Protein AF-A0A1G8W9F6-F1 (afdb_monomer)

Organism: NCBI:txid407036

Secondary structure (DSSP, 8-state):
-HHHHHHHHHHHHHHHHHHHHHHHHHHHHHHHHHHHHHHHHHTT--HHHHHHHHHHHHHHHHHHHHHHHTTTTSS--HHHHHHHHHHHHHHHHHHHHHHHHHH-

Sequence (104 aa):
MAENTNLQEQYRKKKNKEEMKQQVITFVLMILFTVIAFGMVIYELDKLFVIPTLLILAVVQVGFQLYYFMHMSHKGHEMPALMLYAGAFVAFLTVLTLSVLIWW

Mean predicted aligned error: 11.65 Å

InterPro domains:
  IPR005171 Cytochrome C oxidase subunit IV, prokaryotes [PF03626] (24-95)
  IPR014257 Cytochrome c oxidase, subunit IV bacillaceae [TIGR02908] (4-104)

Foldseek 3Di:
DVVVVVVVVVVVVVVVVVLVVLLVVLVVVLVVLVVVLVVLVVVVPPPVVSVVVVVVSVVVSVVSCVVSVPPPVDPDDPPVVVVVVVVVVVVVVVVVVVVVVVVD

Structure (mmCIF, N/CA/C/O backbone):
data_AF-A0A1G8W9F6-F1
#
_entry.id   AF-A0A1G8W9F6-F1
#
loop_
_atom_site.group_PDB
_atom_site.id
_atom_site.type_symbol
_atom_site.label_atom_id
_atom_site.label_alt_id
_atom_site.label_comp_id
_atom_site.label_asym_id
_atom_site.label_entity_id
_atom_site.label_seq_id
_atom_site.pdbx_PDB_ins_code
_atom_site.Cartn_x
_atom_site.Cartn_y
_atom_site.Cartn_z
_atom_site.occupancy
_atom_site.B_iso_or_equiv
_atom_site.auth_seq_id
_atom_site.auth_comp_id
_atom_site.auth_asym_id
_atom_site.auth_atom_id
_atom_site.pdbx_PDB_model_num
ATOM 1 N N . MET A 1 1 ? -29.882 -0.418 36.591 1.00 54.09 1 MET A N 1
ATOM 2 C CA . MET A 1 1 ? -29.433 0.178 35.307 1.00 54.09 1 MET A CA 1
ATOM 3 C C . MET A 1 1 ? -27.907 0.318 35.178 1.00 54.09 1 MET A C 1
ATOM 5 O O . MET A 1 1 ? -27.449 0.350 34.049 1.00 54.09 1 MET A O 1
ATOM 9 N N . ALA A 1 2 ? -27.111 0.334 36.262 1.00 57.44 2 ALA A N 1
ATOM 10 C CA . ALA A 1 2 ? -25.642 0.491 36.200 1.00 57.44 2 ALA A CA 1
ATOM 11 C C . ALA A 1 2 ? -24.826 -0.792 35.883 1.00 57.44 2 ALA A C 1
ATOM 13 O O . ALA A 1 2 ? -23.675 -0.710 35.455 1.00 57.44 2 ALA A O 1
ATOM 14 N N . GLU A 1 3 ? -25.404 -1.981 36.079 1.00 57.47 3 GLU A N 1
ATOM 15 C CA . GLU A 1 3 ? -24.709 -3.264 35.860 1.00 57.47 3 GLU A CA 1
ATOM 16 C C . GLU A 1 3 ? -24.536 -3.599 34.366 1.00 57.47 3 GLU A C 1
ATOM 18 O O . GLU A 1 3 ? -23.487 -4.077 33.939 1.00 57.47 3 GLU A O 1
ATOM 23 N N . ASN A 1 4 ? -25.531 -3.250 33.540 1.00 60.31 4 ASN A N 1
ATOM 24 C CA . ASN A 1 4 ? -25.512 -3.508 32.096 1.00 60.31 4 ASN A CA 1
ATOM 25 C C . ASN A 1 4 ? -24.451 -2.645 31.377 1.00 60.31 4 ASN A C 1
ATOM 27 O O . ASN A 1 4 ? -23.757 -3.123 30.483 1.00 60.31 4 ASN A O 1
ATOM 31 N N . THR A 1 5 ? -24.236 -1.404 31.829 1.00 62.62 5 THR A N 1
ATOM 32 C CA . THR A 1 5 ? -23.222 -0.484 31.284 1.00 62.62 5 THR A CA 1
ATOM 33 C C . THR A 1 5 ? -21.791 -0.978 31.507 1.00 62.62 5 THR A C 1
ATOM 35 O O . THR A 1 5 ? -20.967 -0.894 30.598 1.00 62.62 5 THR A O 1
ATOM 38 N N . ASN A 1 6 ? -21.496 -1.561 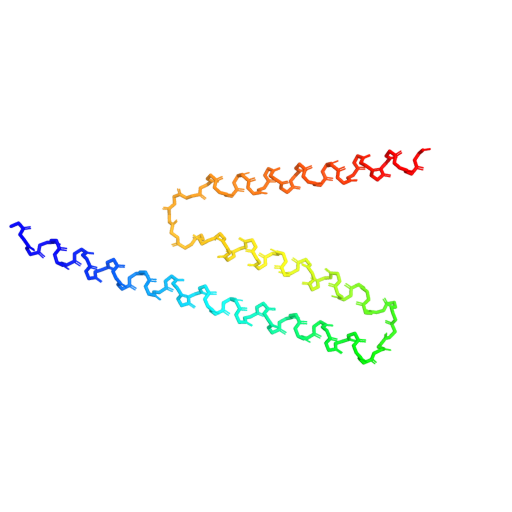32.676 1.00 63.50 6 ASN A N 1
ATOM 39 C CA . ASN A 1 6 ? -20.169 -2.114 32.979 1.00 63.50 6 ASN A CA 1
ATOM 40 C C . ASN A 1 6 ? -19.837 -3.337 32.114 1.00 63.50 6 ASN A C 1
ATOM 42 O O . ASN A 1 6 ? -18.714 -3.467 31.623 1.00 63.50 6 ASN A O 1
ATOM 46 N N . LEU A 1 7 ? -20.818 -4.212 31.885 1.00 67.06 7 LEU A N 1
ATOM 47 C CA . LEU A 1 7 ? -20.661 -5.355 30.987 1.00 67.06 7 LEU A CA 1
ATOM 48 C C . LEU A 1 7 ? -20.394 -4.879 29.553 1.00 67.06 7 LEU A C 1
ATOM 50 O O . LEU A 1 7 ? -19.403 -5.295 28.955 1.00 67.06 7 LEU A O 1
ATOM 54 N N . GLN A 1 8 ? -21.201 -3.950 29.028 1.00 64.62 8 GLN A N 1
ATOM 55 C CA . GLN A 1 8 ? -21.030 -3.388 27.679 1.00 64.62 8 GLN A CA 1
ATOM 56 C C . GLN A 1 8 ? -19.638 -2.768 27.473 1.00 64.62 8 GLN A C 1
ATOM 58 O O . GLN A 1 8 ? -18.997 -3.004 26.446 1.00 64.62 8 GLN A O 1
ATOM 63 N N . GLU A 1 9 ? -19.122 -2.026 28.458 1.00 64.50 9 GLU A N 1
ATOM 64 C CA . GLU A 1 9 ? -17.773 -1.460 28.390 1.00 64.50 9 GLU A CA 1
ATOM 65 C C . GLU A 1 9 ? -16.674 -2.525 28.394 1.00 64.50 9 GLU A C 1
ATOM 67 O O . GLU A 1 9 ? -15.704 -2.409 27.638 1.00 64.50 9 GLU A O 1
ATOM 72 N N . GLN A 1 10 ? -16.809 -3.572 29.212 1.00 65.75 10 GLN A N 1
ATOM 73 C CA . GLN A 1 10 ? -15.841 -4.667 29.236 1.00 65.75 10 GLN A CA 1
ATOM 74 C C . GLN A 1 10 ? -15.856 -5.485 27.938 1.00 65.75 10 GLN A C 1
ATOM 76 O O . GLN A 1 10 ? -14.785 -5.825 27.427 1.00 65.75 10 GLN A O 1
ATOM 81 N N . TYR A 1 11 ? -17.031 -5.734 27.352 1.00 63.06 11 TYR A N 1
ATOM 82 C CA . TYR A 1 11 ? -17.151 -6.364 26.033 1.00 63.06 11 TYR A CA 1
ATOM 83 C C . TYR A 1 11 ? -16.526 -5.500 24.932 1.00 63.06 11 TYR A C 1
ATOM 85 O O . TYR A 1 11 ? -15.760 -6.011 24.113 1.00 63.06 11 TYR A O 1
ATOM 93 N N . ARG A 1 12 ? -16.757 -4.181 24.951 1.00 61.94 12 ARG A N 1
ATOM 94 C CA . ARG A 1 12 ? -16.174 -3.247 23.975 1.00 61.94 12 ARG A CA 1
ATOM 95 C C . ARG A 1 12 ? -14.648 -3.167 24.096 1.00 61.94 12 ARG A C 1
ATOM 97 O O . ARG A 1 12 ? -13.952 -3.187 23.088 1.00 61.94 12 ARG A O 1
ATOM 104 N N . LYS A 1 13 ? -14.104 -3.167 25.320 1.00 63.22 13 LYS A N 1
ATOM 105 C CA . LYS A 1 13 ? -12.648 -3.187 25.561 1.00 63.22 13 LYS A CA 1
ATOM 106 C C . LYS A 1 13 ? -11.988 -4.488 25.094 1.00 63.22 13 LYS A C 1
ATOM 108 O O . LYS A 1 13 ? -10.869 -4.435 24.590 1.00 63.22 13 LYS A O 1
ATOM 113 N N . LYS A 1 14 ? -12.648 -5.642 25.254 1.00 62.97 14 LYS A N 1
ATOM 114 C CA . LYS A 1 14 ? -12.131 -6.931 24.757 1.00 62.97 14 LYS A CA 1
ATOM 115 C C . LYS A 1 14 ? -12.139 -6.987 23.232 1.00 62.97 14 LYS A C 1
ATOM 117 O O . LYS A 1 14 ? -11.104 -7.293 22.649 1.00 62.97 14 LYS A O 1
ATOM 122 N N . LYS A 1 15 ? -13.246 -6.583 22.608 1.00 63.00 15 LYS A N 1
ATOM 123 C CA . LYS A 1 15 ? -13.379 -6.521 21.151 1.00 63.00 15 LYS A CA 1
ATOM 124 C C . LYS A 1 15 ? -12.318 -5.616 20.513 1.00 63.00 15 LYS A C 1
ATOM 126 O O . LYS A 1 15 ? -11.576 -6.069 19.654 1.00 63.00 15 LYS A O 1
ATOM 131 N N . ASN A 1 16 ? -12.127 -4.398 21.024 1.00 62.59 16 ASN A N 1
ATOM 132 C CA . ASN A 1 16 ? -11.123 -3.466 20.488 1.00 62.59 16 ASN A CA 1
ATOM 133 C C . ASN A 1 16 ? -9.682 -4.014 20.561 1.00 62.59 16 ASN A C 1
ATOM 135 O O . ASN A 1 16 ? -8.843 -3.689 19.722 1.00 62.59 16 ASN A O 1
ATOM 139 N N . LYS A 1 17 ? -9.371 -4.850 21.564 1.00 62.78 17 LYS A N 1
ATOM 140 C CA . LYS A 1 17 ? -8.049 -5.484 21.677 1.00 62.78 17 LYS A CA 1
ATOM 141 C C . LYS A 1 17 ? -7.825 -6.561 20.618 1.00 62.78 17 LYS A C 1
ATOM 143 O O . LYS A 1 17 ? -6.686 -6.752 20.203 1.00 62.78 17 LYS A O 1
ATOM 148 N N . GLU A 1 18 ? -8.867 -7.270 20.202 1.00 63.53 18 GLU A N 1
ATOM 149 C CA . GLU A 1 18 ? -8.777 -8.274 19.137 1.00 63.53 18 GLU A CA 1
ATOM 150 C C . GLU A 1 18 ? -8.608 -7.609 17.767 1.00 63.53 18 GLU A C 1
ATOM 152 O O . GLU A 1 18 ? -7.754 -8.034 16.988 1.00 63.53 18 GLU A O 1
ATOM 157 N N . GLU A 1 19 ? -9.312 -6.499 17.532 1.00 62.06 19 GLU A N 1
ATOM 158 C CA . GLU A 1 19 ? -9.193 -5.696 16.307 1.00 62.06 19 GLU A CA 1
ATOM 159 C C . GLU A 1 19 ? -7.782 -5.087 16.162 1.00 62.06 19 GLU A C 1
ATOM 161 O O . GLU A 1 19 ? -7.155 -5.200 15.107 1.00 62.06 19 GLU A O 1
ATOM 166 N N . MET A 1 20 ? -7.204 -4.558 17.251 1.00 63.50 20 MET A N 1
ATOM 167 C CA . MET A 1 20 ? -5.811 -4.080 17.249 1.00 63.50 20 MET A CA 1
ATOM 168 C C . MET A 1 20 ? -4.791 -5.200 17.009 1.00 63.50 20 MET A C 1
ATOM 170 O O . MET A 1 20 ? -3.798 -4.987 16.317 1.00 63.50 20 MET A O 1
ATOM 174 N N . LYS A 1 21 ? -4.997 -6.397 17.578 1.00 66.56 21 LYS A N 1
ATOM 175 C CA . LYS A 1 21 ? -4.065 -7.523 17.390 1.00 66.56 21 LYS A CA 1
ATOM 176 C C . LYS A 1 21 ? -3.999 -7.961 15.935 1.00 66.56 21 LYS A C 1
ATOM 178 O O . LYS A 1 21 ? -2.906 -8.186 15.424 1.00 66.56 21 LYS A O 1
ATOM 183 N N . GLN A 1 22 ? -5.152 -8.058 15.283 1.00 68.88 22 GLN A N 1
ATOM 184 C CA . GLN A 1 22 ? -5.227 -8.374 13.863 1.00 68.88 22 GLN A CA 1
ATOM 185 C C . GLN A 1 22 ? -4.461 -7.332 13.038 1.00 68.88 22 GLN A C 1
ATOM 187 O O . GLN A 1 22 ? -3.600 -7.694 12.237 1.00 68.88 22 GLN A O 1
ATOM 192 N N . GLN A 1 23 ? -4.689 -6.040 13.290 1.00 70.81 23 GLN A N 1
ATOM 193 C CA . GLN A 1 23 ? -3.995 -4.964 12.579 1.00 70.81 23 GLN A CA 1
ATOM 194 C C . GLN A 1 23 ? -2.465 -5.049 12.725 1.00 70.81 23 GLN A C 1
ATOM 196 O O . GLN A 1 23 ? -1.737 -4.892 11.744 1.00 70.81 23 GLN A O 1
ATOM 201 N N . VAL A 1 24 ? -1.973 -5.346 13.931 1.00 78.94 24 VAL A N 1
ATOM 202 C CA . VAL A 1 24 ? -0.534 -5.494 14.201 1.00 78.94 24 VAL A CA 1
ATOM 203 C C . VAL A 1 24 ? 0.054 -6.718 13.492 1.00 78.94 24 VAL A C 1
ATOM 205 O O . VAL A 1 24 ? 1.142 -6.616 12.930 1.00 78.94 24 VAL A O 1
ATOM 208 N N . ILE A 1 25 ? -0.653 -7.854 13.461 1.00 78.81 25 ILE A N 1
ATOM 209 C CA . ILE A 1 25 ? -0.192 -9.064 12.758 1.00 78.81 25 ILE A CA 1
ATOM 210 C C . ILE A 1 25 ? 0.025 -8.773 11.271 1.00 78.81 25 ILE A C 1
ATOM 212 O O . ILE A 1 25 ? 1.066 -9.124 10.719 1.00 78.81 25 ILE A O 1
ATOM 216 N N . THR A 1 26 ? -0.916 -8.084 10.631 1.00 73.69 26 THR A N 1
ATOM 217 C CA . THR A 1 26 ? -0.801 -7.761 9.201 1.00 73.69 26 THR A CA 1
ATOM 218 C C . THR A 1 26 ? 0.254 -6.716 8.934 1.00 73.69 26 THR A C 1
ATOM 220 O O . THR A 1 26 ? 0.992 -6.841 7.964 1.00 73.69 26 THR A O 1
ATOM 223 N N . PHE A 1 27 ? 0.382 -5.720 9.808 1.00 81.12 27 PHE A N 1
ATOM 224 C CA . PHE A 1 27 ? 1.459 -4.744 9.704 1.00 81.12 27 PHE A CA 1
ATOM 225 C C . PHE A 1 27 ? 2.837 -5.425 9.711 1.00 81.12 27 PHE A C 1
ATOM 227 O O . PHE A 1 27 ? 3.678 -5.141 8.860 1.00 81.12 27 PHE A O 1
ATOM 234 N N . VAL A 1 28 ? 3.039 -6.397 10.605 1.00 85.69 28 VAL A N 1
ATOM 235 C CA . VAL A 1 28 ? 4.272 -7.197 10.654 1.00 85.69 28 VAL A CA 1
ATOM 236 C C . VAL A 1 28 ? 4.434 -8.067 9.398 1.00 85.69 28 VAL A C 1
ATOM 238 O O . VAL A 1 28 ? 5.531 -8.141 8.847 1.00 85.69 28 VAL A O 1
ATOM 241 N N . LEU A 1 29 ? 3.356 -8.679 8.901 1.00 83.38 29 LEU A N 1
ATOM 242 C CA . LEU A 1 29 ? 3.353 -9.462 7.657 1.00 83.38 29 LEU A CA 1
ATOM 243 C C . LEU A 1 29 ? 3.746 -8.624 6.427 1.00 83.38 29 LEU A C 1
ATOM 245 O O . LEU A 1 29 ? 4.532 -9.086 5.601 1.00 83.38 29 LEU A O 1
ATOM 249 N N . MET A 1 30 ? 3.260 -7.382 6.322 1.00 84.00 30 MET A N 1
ATOM 250 C CA . MET A 1 30 ? 3.634 -6.460 5.241 1.00 84.00 30 MET A CA 1
ATOM 251 C C . MET A 1 30 ? 5.128 -6.149 5.268 1.00 84.00 30 MET A C 1
ATOM 253 O O . MET A 1 30 ? 5.780 -6.225 4.227 1.00 84.00 30 MET A O 1
ATOM 257 N N . IL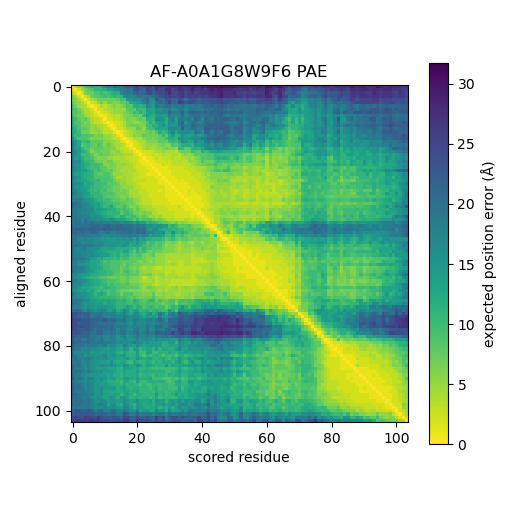E A 1 31 ? 5.666 -5.844 6.454 1.00 87.75 31 ILE A N 1
ATOM 258 C CA . ILE A 1 31 ? 7.096 -5.574 6.648 1.00 87.75 31 ILE A CA 1
ATOM 259 C C . ILE A 1 31 ? 7.933 -6.798 6.264 1.00 87.75 31 ILE A C 1
ATOM 261 O O . ILE A 1 31 ? 8.956 -6.660 5.602 1.00 87.75 31 ILE A O 1
ATOM 265 N N . LEU A 1 32 ? 7.494 -8.007 6.618 1.00 89.75 32 LEU A N 1
ATOM 266 C CA . LEU A 1 32 ? 8.176 -9.234 6.204 1.00 89.75 32 LEU A CA 1
ATOM 267 C C . LEU A 1 32 ? 8.256 -9.354 4.679 1.00 89.75 32 LEU A C 1
ATOM 269 O O . LEU A 1 32 ? 9.336 -9.562 4.128 1.00 89.75 32 LEU A O 1
ATOM 273 N N . PHE A 1 33 ? 7.130 -9.177 3.988 1.00 86.12 33 PHE A N 1
ATOM 274 C CA . PHE A 1 33 ? 7.095 -9.253 2.530 1.00 86.12 33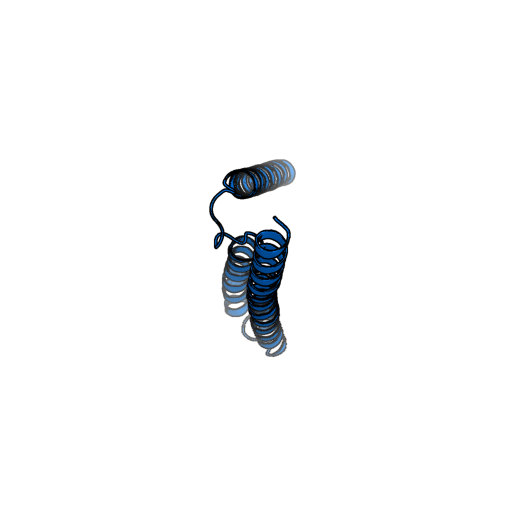 PHE A CA 1
ATOM 275 C C . PHE A 1 33 ? 7.918 -8.147 1.852 1.00 86.12 33 PHE A C 1
ATOM 277 O O . PHE A 1 33 ? 8.544 -8.412 0.826 1.00 86.12 33 PHE A O 1
ATOM 284 N N . THR A 1 34 ? 7.965 -6.925 2.399 1.00 88.19 34 THR A N 1
ATOM 285 C CA . THR A 1 34 ? 8.812 -5.861 1.832 1.00 88.19 34 THR A CA 1
ATOM 286 C C . THR A 1 34 ? 10.291 -6.150 2.044 1.00 88.19 34 THR A C 1
ATOM 288 O O . THR A 1 34 ? 11.067 -6.000 1.106 1.00 88.19 34 THR A O 1
ATOM 291 N N . VAL A 1 35 ? 10.693 -6.634 3.221 1.00 89.31 35 VAL A N 1
ATOM 292 C CA . VAL A 1 35 ? 12.086 -7.026 3.487 1.00 89.31 35 VAL A CA 1
ATOM 293 C C . VAL A 1 35 ? 12.533 -8.149 2.547 1.00 89.31 35 VAL A C 1
ATOM 295 O O . VAL A 1 35 ? 13.642 -8.088 2.022 1.00 89.31 35 VAL A O 1
ATOM 298 N N . ILE A 1 36 ? 11.666 -9.127 2.258 1.00 86.31 36 ILE A N 1
ATOM 299 C CA . ILE A 1 36 ? 11.946 -10.183 1.269 1.00 86.31 36 ILE A CA 1
ATOM 300 C C . ILE A 1 36 ? 12.130 -9.588 -0.135 1.00 86.31 36 ILE A C 1
ATOM 302 O O . ILE A 1 36 ? 13.081 -9.945 -0.832 1.00 86.31 36 ILE A O 1
ATOM 306 N N . ALA A 1 37 ? 11.260 -8.658 -0.541 1.00 85.88 37 ALA A N 1
ATOM 307 C CA . ALA A 1 37 ? 11.362 -7.979 -1.831 1.00 85.88 37 ALA A CA 1
ATOM 308 C C . ALA A 1 37 ? 12.673 -7.177 -1.960 1.00 85.88 37 ALA A C 1
ATOM 310 O O . ALA A 1 37 ? 13.373 -7.303 -2.962 1.00 85.88 37 ALA A O 1
ATOM 311 N N . PHE A 1 38 ? 13.054 -6.414 -0.930 1.00 85.50 38 PHE A N 1
ATOM 312 C CA . PHE A 1 38 ? 14.331 -5.692 -0.897 1.00 85.50 38 PHE A CA 1
ATOM 313 C C . PHE A 1 38 ? 15.534 -6.638 -0.894 1.00 85.50 38 PHE A C 1
ATOM 315 O O . PHE A 1 38 ? 16.501 -6.393 -1.613 1.00 85.50 38 PHE A O 1
ATOM 322 N N . GLY A 1 39 ? 15.464 -7.738 -0.140 1.00 85.88 39 GLY A N 1
ATOM 323 C CA . GLY A 1 39 ? 16.497 -8.770 -0.141 1.00 85.88 39 GLY A CA 1
ATOM 324 C C . GLY A 1 39 ? 16.735 -9.323 -1.545 1.00 85.88 39 GLY A C 1
ATOM 325 O O . GLY A 1 39 ? 17.874 -9.376 -1.996 1.00 85.88 39 GLY A O 1
ATOM 326 N N . MET A 1 40 ? 15.664 -9.638 -2.277 1.00 80.50 40 MET A N 1
ATOM 327 C CA . MET A 1 40 ? 15.746 -10.140 -3.653 1.00 80.50 40 MET A CA 1
ATOM 328 C C . MET A 1 40 ? 16.431 -9.158 -4.618 1.00 80.50 40 MET A C 1
ATOM 330 O O . MET A 1 40 ? 17.135 -9.595 -5.525 1.00 80.50 40 MET A O 1
ATOM 334 N N . VAL A 1 41 ? 16.265 -7.848 -4.410 1.00 80.06 41 VAL A N 1
ATOM 335 C CA . VAL A 1 41 ? 16.931 -6.804 -5.212 1.00 80.06 41 VAL A CA 1
ATOM 336 C C . VAL A 1 41 ? 18.422 -6.701 -4.889 1.00 80.06 41 VAL A C 1
ATOM 338 O O . VAL A 1 41 ? 19.226 -6.541 -5.803 1.00 80.06 41 VAL A O 1
ATOM 341 N N . ILE A 1 42 ? 18.803 -6.813 -3.612 1.00 81.19 42 ILE A N 1
ATOM 342 C CA . ILE A 1 42 ? 20.205 -6.697 -3.169 1.00 81.19 42 ILE A CA 1
ATOM 343 C C . ILE A 1 42 ? 21.073 -7.834 -3.719 1.00 81.19 42 ILE A C 1
ATOM 345 O O . ILE A 1 42 ? 22.243 -7.616 -4.013 1.00 81.19 42 ILE A O 1
ATOM 349 N N . TYR A 1 43 ? 20.512 -9.033 -3.897 1.00 79.50 43 TYR A N 1
ATOM 350 C CA . TYR A 1 43 ? 21.236 -10.167 -4.482 1.00 79.50 43 TYR A CA 1
ATOM 351 C C . TYR A 1 43 ? 21.494 -10.039 -5.996 1.00 79.50 43 TYR A C 1
ATOM 353 O O . TYR A 1 43 ? 22.033 -10.978 -6.576 1.00 79.50 43 TYR A O 1
ATOM 361 N N . GLU A 1 44 ? 21.115 -8.917 -6.629 1.00 67.44 44 GLU A N 1
ATOM 362 C CA . GLU A 1 44 ? 21.331 -8.617 -8.056 1.00 67.44 44 GLU A CA 1
ATOM 363 C C . GLU A 1 44 ? 21.005 -9.797 -8.986 1.00 67.44 44 GLU A C 1
ATOM 365 O O . GLU A 1 44 ? 21.699 -10.067 -9.968 1.00 67.44 44 GLU A O 1
ATOM 370 N N . LEU A 1 45 ? 19.917 -10.513 -8.684 1.00 68.56 45 LEU A N 1
ATOM 371 C CA . LEU A 1 45 ? 19.383 -11.513 -9.599 1.00 68.56 45 LEU A CA 1
ATOM 372 C C . LEU A 1 45 ? 19.018 -10.848 -10.931 1.00 68.56 45 LEU A C 1
ATOM 374 O O . LEU A 1 45 ? 18.778 -9.639 -11.004 1.00 68.56 45 LEU A O 1
ATOM 378 N N . ASP A 1 46 ? 18.965 -11.654 -11.988 1.00 78.62 46 ASP A N 1
ATOM 379 C CA . ASP A 1 46 ? 18.708 -11.159 -13.335 1.00 78.62 46 ASP A CA 1
ATOM 380 C C . ASP A 1 46 ? 17.465 -10.250 -13.360 1.00 78.62 46 ASP A C 1
ATOM 382 O O . ASP A 1 46 ? 16.383 -10.618 -12.886 1.00 78.62 46 ASP A O 1
ATOM 386 N N . LYS A 1 47 ? 17.623 -9.032 -13.891 1.00 75.38 47 LYS A N 1
ATOM 387 C CA . LYS A 1 47 ? 16.598 -7.976 -13.851 1.00 75.38 47 LYS A CA 1
ATOM 388 C C . LYS A 1 47 ? 15.302 -8.430 -14.516 1.00 75.38 47 LYS A C 1
ATOM 390 O O . LYS A 1 47 ? 14.220 -8.034 -14.087 1.00 75.38 47 LYS A O 1
ATOM 395 N N . LEU A 1 48 ? 15.410 -9.306 -15.515 1.00 81.00 48 LEU A N 1
ATOM 396 C CA . LEU A 1 48 ? 14.271 -9.916 -16.199 1.00 81.00 48 LEU A CA 1
ATOM 397 C C . LEU A 1 48 ? 13.436 -10.826 -15.289 1.00 81.00 48 LEU A C 1
ATOM 399 O O . LEU A 1 48 ? 12.249 -11.004 -15.544 1.00 81.00 48 LEU A O 1
ATOM 403 N N . PHE A 1 49 ? 14.022 -11.366 -14.220 1.00 79.50 49 PHE A N 1
ATOM 404 C CA . PHE A 1 49 ? 13.338 -12.211 -13.242 1.00 79.50 49 PHE A CA 1
ATOM 405 C C . PHE A 1 49 ? 12.894 -11.422 -12.003 1.00 79.50 49 PHE A C 1
ATOM 407 O O . PHE A 1 49 ? 11.809 -11.651 -11.461 1.00 79.50 49 PHE A O 1
ATOM 414 N N . VAL A 1 50 ? 13.700 -10.445 -11.578 1.00 83.00 50 VAL A N 1
ATOM 415 C CA . VAL A 1 50 ? 13.418 -9.603 -10.405 1.00 83.00 50 VAL A CA 1
ATOM 416 C C . VAL A 1 50 ? 12.207 -8.701 -10.639 1.00 83.00 50 VAL A C 1
ATOM 418 O O . VAL A 1 50 ? 11.306 -8.666 -9.805 1.00 83.00 50 VAL A O 1
ATOM 421 N N . ILE A 1 51 ? 12.139 -8.009 -11.781 1.00 83.69 51 ILE A N 1
ATOM 422 C CA . ILE A 1 51 ? 11.063 -7.051 -12.081 1.00 83.69 51 ILE A CA 1
ATOM 423 C C . ILE A 1 51 ? 9.660 -7.692 -12.033 1.00 83.69 51 ILE A C 1
ATOM 425 O O . ILE A 1 51 ? 8.814 -7.177 -11.296 1.00 83.69 51 ILE A O 1
ATOM 429 N N . PRO A 1 52 ? 9.368 -8.799 -12.748 1.00 86.19 52 PRO A N 1
ATOM 430 C CA . PRO A 1 52 ? 8.042 -9.417 -12.688 1.00 86.19 52 PRO A CA 1
ATOM 431 C C . PRO A 1 52 ? 7.726 -9.987 -11.300 1.00 86.19 52 PRO A C 1
ATOM 433 O O . PRO A 1 52 ? 6.593 -9.867 -10.835 1.00 86.19 52 PRO A O 1
ATOM 436 N N . THR A 1 53 ? 8.722 -10.540 -10.601 1.00 85.62 53 THR A N 1
ATOM 437 C CA . THR A 1 53 ? 8.538 -11.070 -9.241 1.00 85.62 53 THR A CA 1
ATOM 438 C C . THR A 1 53 ? 8.165 -9.963 -8.252 1.00 85.62 53 THR A C 1
ATOM 440 O O . THR A 1 53 ? 7.224 -10.119 -7.471 1.00 85.62 53 THR A O 1
ATOM 443 N N . LEU A 1 54 ? 8.834 -8.808 -8.327 1.00 88.56 54 LEU A N 1
ATOM 444 C CA . LEU A 1 54 ? 8.504 -7.628 -7.526 1.00 88.56 54 LEU A CA 1
ATOM 445 C C . LEU A 1 54 ? 7.124 -7.063 -7.856 1.00 88.56 54 LEU A C 1
ATOM 447 O O . LEU A 1 54 ? 6.420 -6.641 -6.945 1.00 88.56 54 LEU A O 1
ATOM 451 N N . LEU A 1 55 ? 6.722 -7.066 -9.128 1.00 87.00 55 LEU A N 1
ATOM 452 C CA . LEU A 1 55 ? 5.389 -6.626 -9.546 1.00 87.00 55 LEU A CA 1
ATOM 453 C C . LEU A 1 55 ? 4.288 -7.493 -8.925 1.00 87.00 55 LEU A C 1
ATOM 455 O O . LEU A 1 55 ? 3.314 -6.960 -8.398 1.00 87.00 55 LEU A O 1
ATOM 459 N N . ILE A 1 56 ? 4.464 -8.818 -8.921 1.00 87.44 56 ILE A N 1
ATOM 460 C CA . ILE A 1 56 ? 3.529 -9.745 -8.265 1.00 87.44 56 ILE A CA 1
ATOM 461 C C . ILE A 1 56 ? 3.482 -9.470 -6.757 1.00 87.44 56 ILE A C 1
ATOM 463 O O . ILE A 1 56 ? 2.397 -9.328 -6.192 1.00 87.44 56 ILE A O 1
ATOM 467 N N . LEU A 1 57 ? 4.645 -9.328 -6.113 1.00 86.81 57 LEU A N 1
ATOM 468 C CA . LEU A 1 57 ? 4.741 -8.949 -4.700 1.00 86.81 57 LEU A CA 1
ATOM 469 C C . LEU A 1 57 ? 4.057 -7.604 -4.420 1.00 86.81 57 LEU A C 1
ATOM 471 O O . LEU A 1 57 ? 3.357 -7.488 -3.420 1.00 86.81 57 LEU A O 1
ATOM 475 N N . ALA A 1 58 ? 4.190 -6.614 -5.302 1.00 85.44 58 ALA A N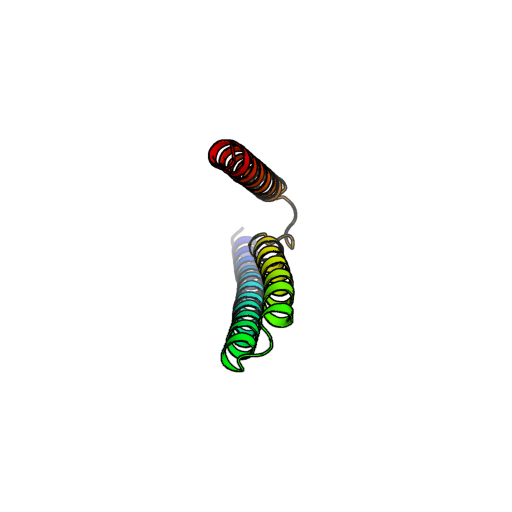 1
ATOM 476 C CA . ALA A 1 58 ? 3.549 -5.309 -5.165 1.00 85.44 58 ALA A CA 1
ATOM 477 C C . ALA A 1 58 ? 2.019 -5.405 -5.260 1.00 85.44 58 ALA A C 1
ATOM 479 O O . ALA A 1 58 ? 1.317 -4.800 -4.452 1.00 85.44 58 ALA A O 1
ATOM 480 N N . VAL A 1 59 ? 1.487 -6.213 -6.182 1.00 84.94 59 VAL A N 1
ATOM 481 C CA . VAL A 1 59 ? 0.039 -6.469 -6.276 1.00 84.94 59 VAL A CA 1
ATOM 482 C C . VAL A 1 59 ? -0.473 -7.170 -5.017 1.00 84.94 59 VAL A C 1
ATOM 484 O O . VAL A 1 59 ? -1.496 -6.767 -4.465 1.00 84.94 59 VAL A O 1
ATOM 487 N N . VAL A 1 60 ? 0.257 -8.175 -4.520 1.00 85.56 60 VAL A N 1
ATOM 488 C CA . VAL A 1 60 ? -0.068 -8.866 -3.262 1.00 85.56 60 VAL A CA 1
ATOM 489 C C . VAL A 1 60 ? -0.054 -7.884 -2.087 1.00 85.56 60 VAL A C 1
ATOM 491 O O . VAL A 1 60 ? -0.975 -7.901 -1.276 1.00 85.56 60 VAL A O 1
ATOM 494 N N . GLN A 1 61 ? 0.928 -6.982 -2.023 1.00 87.38 61 GLN A N 1
ATOM 495 C CA . GLN A 1 61 ? 1.019 -5.944 -0.993 1.00 87.38 61 GLN A CA 1
ATOM 496 C C . GLN A 1 61 ? -0.170 -4.988 -1.030 1.00 87.38 61 GLN A C 1
ATOM 498 O O . GLN A 1 61 ? -0.781 -4.752 0.009 1.00 87.38 61 GLN A O 1
ATOM 503 N N . VAL A 1 62 ? -0.551 -4.486 -2.208 1.00 81.31 62 VAL A N 1
ATOM 504 C CA . VAL A 1 62 ? -1.752 -3.652 -2.356 1.00 81.31 62 VAL A CA 1
ATOM 505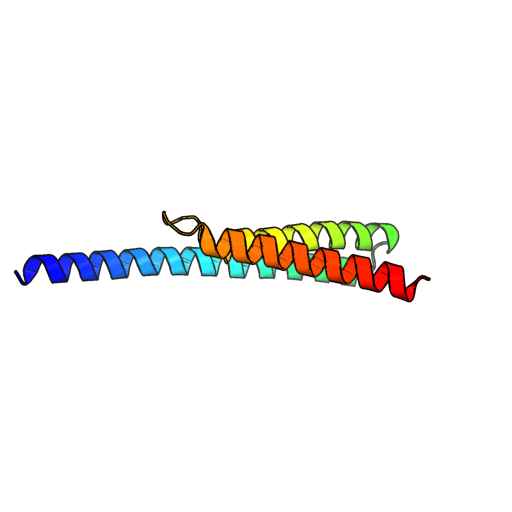 C C . VAL A 1 62 ? -2.990 -4.442 -1.929 1.00 81.31 62 VAL A C 1
ATOM 507 O O . VAL A 1 62 ? -3.784 -3.937 -1.146 1.00 81.31 62 VAL A O 1
ATOM 510 N N . GLY A 1 63 ? -3.126 -5.707 -2.333 1.00 77.19 63 GLY A N 1
ATOM 511 C CA . GLY A 1 63 ? -4.226 -6.576 -1.904 1.00 77.19 63 GLY A CA 1
ATOM 512 C C . GLY A 1 63 ? -4.304 -6.750 -0.384 1.00 77.19 63 GLY A C 1
ATOM 513 O O . GLY A 1 63 ? -5.373 -6.571 0.194 1.00 77.19 63 GLY A O 1
ATOM 514 N N . PHE A 1 64 ? -3.181 -7.030 0.284 1.00 74.56 64 PHE A N 1
ATOM 515 C CA . PHE A 1 64 ? -3.109 -7.121 1.747 1.00 74.56 64 PHE A CA 1
ATOM 516 C C . PHE A 1 64 ? -3.399 -5.785 2.428 1.00 74.56 64 PHE A C 1
ATOM 518 O O . PHE A 1 64 ? -4.082 -5.757 3.452 1.00 74.56 64 PHE A O 1
ATOM 525 N N . GLN A 1 65 ? -2.919 -4.677 1.864 1.00 74.44 65 GLN A N 1
ATOM 526 C CA . GLN A 1 65 ? -3.242 -3.344 2.356 1.00 74.44 65 GLN A CA 1
ATOM 527 C C . GLN A 1 65 ? -4.742 -3.089 2.252 1.00 74.44 65 GLN A C 1
ATOM 529 O O . GLN A 1 65 ? -5.356 -2.722 3.244 1.00 74.44 65 GLN A O 1
ATOM 534 N N . LEU A 1 66 ? -5.375 -3.381 1.120 1.00 69.69 66 LEU A N 1
ATOM 535 C CA . LEU A 1 66 ? -6.811 -3.177 0.960 1.00 69.69 66 LEU A CA 1
ATOM 536 C C . LEU A 1 66 ? -7.643 -4.124 1.830 1.00 69.69 66 LEU A C 1
ATOM 538 O O . LEU A 1 66 ? -8.554 -3.665 2.510 1.00 69.69 66 LEU A O 1
ATOM 542 N N . TYR A 1 67 ? -7.311 -5.416 1.868 1.00 66.19 67 TYR A N 1
ATOM 543 C CA . TYR A 1 67 ? -8.054 -6.428 2.624 1.00 66.19 67 TYR A CA 1
ATOM 544 C C . TYR A 1 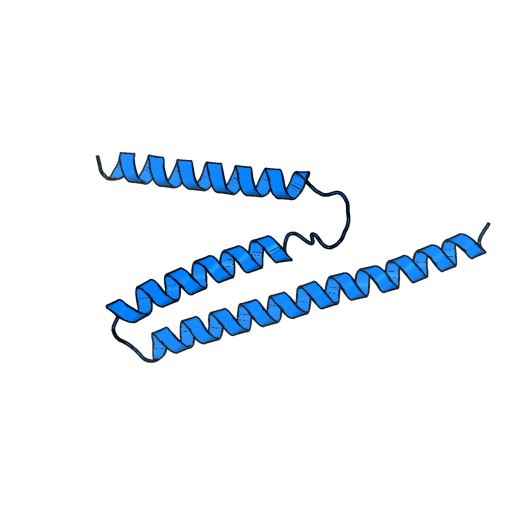67 ? -8.008 -6.199 4.138 1.00 66.19 67 TYR A C 1
ATOM 546 O O . TYR A 1 67 ? -8.963 -6.525 4.835 1.00 66.19 67 TYR A O 1
ATOM 554 N N . TYR A 1 68 ? -6.908 -5.655 4.665 1.00 61.03 68 TYR A N 1
ATOM 555 C CA . TYR A 1 68 ? -6.720 -5.532 6.111 1.00 61.03 68 TYR A CA 1
ATOM 556 C C . TYR A 1 68 ? -6.930 -4.119 6.652 1.00 61.03 68 TYR A C 1
ATOM 558 O O . TYR A 1 68 ? -7.421 -3.962 7.770 1.00 61.03 68 TYR A O 1
ATOM 566 N N . PHE A 1 69 ? -6.605 -3.084 5.869 1.00 59.12 69 PHE A N 1
ATOM 567 C CA . PHE A 1 69 ? -7.004 -1.711 6.198 1.00 59.12 69 PHE A CA 1
ATOM 568 C C . PHE A 1 69 ? -8.533 -1.579 6.143 1.00 59.12 69 PHE A C 1
ATOM 570 O O . PHE A 1 69 ? -9.130 -0.808 6.892 1.00 59.12 69 PHE A O 1
ATOM 577 N N . MET A 1 70 ? -9.181 -2.411 5.324 1.00 59.38 70 MET A N 1
ATOM 578 C CA . MET A 1 70 ? -10.619 -2.617 5.328 1.00 59.38 70 MET A CA 1
ATOM 579 C C . MET A 1 70 ? -10.968 -3.810 6.216 1.00 59.38 70 MET A C 1
ATOM 581 O O . MET A 1 70 ? -11.192 -4.916 5.745 1.00 59.38 70 MET A O 1
ATOM 585 N N . HIS A 1 71 ? -11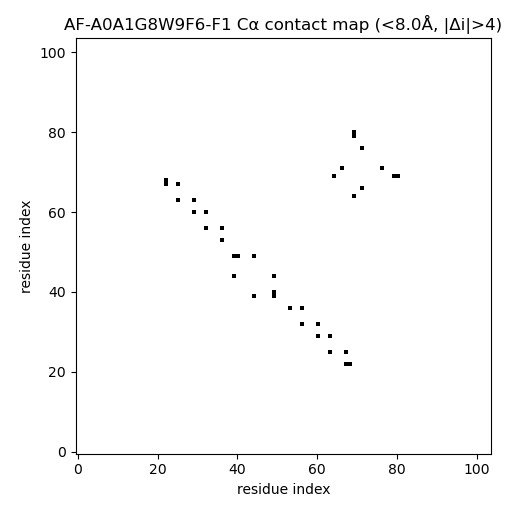.008 -3.570 7.525 1.00 60.78 71 HIS A N 1
ATOM 586 C CA . HIS A 1 71 ? -11.481 -4.483 8.566 1.00 60.78 71 HIS A CA 1
ATOM 587 C C . HIS A 1 71 ? -12.899 -5.037 8.260 1.00 60.78 71 HIS A C 1
ATOM 589 O O . HIS A 1 71 ? -13.906 -4.623 8.838 1.00 60.78 71 HIS A O 1
ATOM 595 N N . MET A 1 72 ? -12.999 -6.018 7.360 1.00 50.38 72 MET A N 1
ATOM 596 C CA . MET A 1 72 ? -14.258 -6.641 6.933 1.00 50.38 72 MET A CA 1
ATOM 597 C C . MET A 1 72 ? -14.738 -7.731 7.909 1.00 50.38 72 MET A C 1
ATOM 599 O O . MET A 1 72 ? -15.666 -8.477 7.617 1.00 50.38 72 MET A O 1
ATOM 603 N N . SER A 1 73 ? -14.134 -7.813 9.099 1.00 48.69 73 SER A N 1
ATOM 604 C CA . SER A 1 73 ? -14.557 -8.729 10.166 1.00 48.69 73 SER A CA 1
ATOM 605 C C . SER A 1 73 ? -15.773 -8.211 10.957 1.00 48.69 73 SER A C 1
ATOM 607 O O . SER A 1 73 ? -16.360 -8.949 11.745 1.00 48.69 73 SER A O 1
ATOM 609 N N . HIS A 1 74 ? -16.226 -6.967 10.735 1.00 48.16 74 HIS A N 1
ATOM 610 C CA . HIS A 1 74 ? -17.430 -6.446 11.390 1.00 48.16 74 HIS A CA 1
ATOM 611 C C . HIS A 1 74 ? -18.472 -5.894 10.409 1.00 48.16 74 HIS A C 1
ATOM 613 O O . HIS A 1 74 ? -18.252 -4.913 9.704 1.00 48.16 74 HIS A O 1
ATOM 619 N N . LYS A 1 75 ? -19.629 -6.577 10.408 1.00 51.56 75 LYS A N 1
ATOM 620 C CA . LYS A 1 75 ? -20.872 -6.295 9.674 1.00 51.56 75 LYS A CA 1
ATOM 621 C C . LYS A 1 75 ? -21.166 -4.789 9.561 1.00 51.56 75 LYS A C 1
ATOM 623 O O . LYS A 1 75 ? -21.435 -4.157 10.580 1.00 51.56 75 LYS A O 1
ATOM 628 N N . GLY A 1 76 ? -21.211 -4.260 8.331 1.00 53.28 76 GLY A N 1
ATOM 629 C CA . GLY A 1 76 ? -21.891 -2.990 8.027 1.00 53.28 76 GLY A CA 1
ATOM 630 C C . GLY A 1 76 ? -21.127 -1.911 7.247 1.00 53.28 76 GLY A C 1
ATOM 631 O O . GLY A 1 76 ? -21.563 -0.762 7.279 1.00 53.28 76 GLY A O 1
ATOM 632 N N . HIS A 1 77 ? -20.017 -2.201 6.560 1.00 54.22 77 HIS A N 1
ATOM 633 C CA . HIS A 1 77 ? -19.267 -1.163 5.835 1.00 54.22 77 HIS A CA 1
ATOM 634 C C . HIS A 1 77 ? -19.023 -1.491 4.358 1.00 54.22 77 HIS A C 1
ATOM 636 O O . HIS A 1 77 ? -17.910 -1.766 3.925 1.00 54.22 77 HIS A O 1
ATOM 642 N N . GLU A 1 78 ? -20.094 -1.378 3.571 1.00 54.50 78 GLU A N 1
ATOM 643 C CA . GLU A 1 78 ? -20.032 -1.310 2.104 1.00 54.50 78 GLU A CA 1
ATOM 644 C C . GLU A 1 78 ? -19.490 0.048 1.624 1.00 54.50 78 GLU A C 1
ATOM 646 O O . GLU A 1 78 ? -18.805 0.110 0.611 1.00 54.50 78 GLU A O 1
ATOM 651 N N . MET A 1 79 ? -19.703 1.133 2.380 1.00 57.84 79 MET A N 1
ATOM 652 C CA . MET A 1 79 ? -19.274 2.492 2.002 1.00 57.84 79 MET A CA 1
ATOM 653 C C 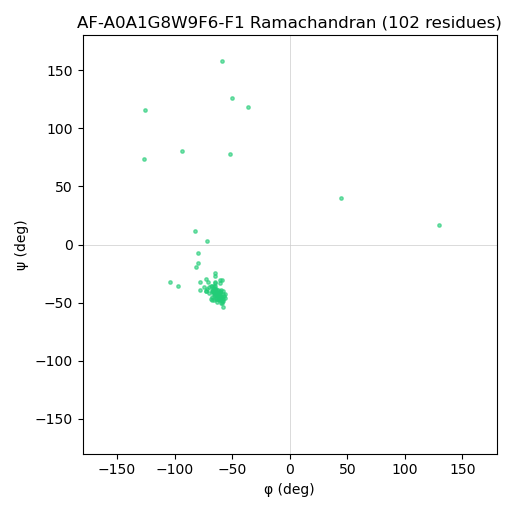. MET A 1 79 ? -17.750 2.656 1.819 1.00 57.84 79 MET A C 1
ATOM 655 O O . MET A 1 79 ? -17.346 3.231 0.807 1.00 57.84 79 MET A O 1
ATOM 659 N N . PRO A 1 80 ? -16.873 2.150 2.713 1.00 65.19 80 PRO A N 1
ATOM 660 C CA . PRO A 1 80 ? -15.425 2.233 2.511 1.00 65.19 80 PRO A CA 1
ATOM 661 C C . PRO A 1 80 ? -14.945 1.375 1.338 1.00 65.19 80 PRO A C 1
ATOM 663 O O . PRO A 1 80 ? -14.048 1.791 0.610 1.00 65.19 80 PRO A O 1
ATOM 666 N N . ALA A 1 81 ? -15.562 0.208 1.126 1.00 66.31 81 ALA A N 1
ATOM 667 C CA . ALA A 1 81 ? -15.279 -0.660 -0.016 1.00 66.31 81 ALA A CA 1
ATOM 668 C C . ALA A 1 81 ? -15.612 0.032 -1.338 1.00 66.31 81 ALA A C 1
ATOM 670 O O . ALA A 1 81 ? -14.792 0.059 -2.255 1.00 66.31 81 ALA A O 1
ATOM 671 N N . LEU A 1 82 ? -16.786 0.660 -1.398 1.00 67.88 82 LEU A N 1
ATOM 672 C CA . LEU A 1 82 ? -17.265 1.387 -2.566 1.00 67.88 82 LEU A CA 1
ATOM 673 C C . LEU A 1 82 ? -16.398 2.618 -2.853 1.00 67.88 82 LEU A C 1
ATOM 675 O O . LEU A 1 82 ? -15.991 2.817 -3.994 1.00 67.88 82 LEU A O 1
ATOM 679 N N . MET A 1 83 ? -16.041 3.401 -1.827 1.00 73.69 83 MET A N 1
ATOM 680 C CA . MET A 1 83 ? -15.158 4.563 -1.980 1.00 73.69 83 MET A CA 1
ATOM 681 C C . MET A 1 83 ? -13.768 4.160 -2.476 1.00 73.69 83 MET A C 1
ATOM 683 O O . MET A 1 83 ? -13.183 4.850 -3.307 1.00 73.69 83 MET A O 1
ATOM 687 N N . LEU A 1 84 ? -13.238 3.042 -1.986 1.00 74.75 84 LEU A N 1
ATOM 688 C CA . LEU A 1 84 ? -11.898 2.599 -2.331 1.00 74.75 84 LEU A CA 1
ATOM 689 C C . LEU A 1 84 ? -11.848 1.954 -3.721 1.00 74.75 84 LEU A C 1
ATOM 691 O O . LEU A 1 84 ? -10.922 2.233 -4.478 1.00 74.75 84 LEU A O 1
ATOM 695 N N . TYR A 1 85 ? -12.862 1.172 -4.098 1.00 73.19 85 TYR A N 1
ATOM 696 C CA . TYR A 1 85 ? -12.998 0.658 -5.462 1.00 73.19 85 TYR A CA 1
ATOM 697 C C . TYR A 1 85 ? -13.225 1.795 -6.469 1.00 73.19 85 TYR A C 1
ATOM 699 O O . TYR A 1 85 ? -12.581 1.825 -7.514 1.00 73.19 85 TYR A O 1
ATOM 707 N N . ALA A 1 86 ? -14.062 2.783 -6.129 1.00 77.69 86 ALA A N 1
ATOM 708 C CA . ALA A 1 86 ? -14.255 3.982 -6.943 1.00 77.69 86 ALA A CA 1
ATOM 709 C C . ALA A 1 86 ? -12.965 4.814 -7.052 1.00 77.69 86 ALA A C 1
ATOM 711 O O . ALA A 1 86 ? -12.600 5.234 -8.146 1.00 77.69 86 ALA A O 1
ATOM 712 N N . GLY A 1 87 ? -12.235 5.003 -5.950 1.00 80.12 87 GLY A N 1
ATOM 713 C CA . GLY A 1 87 ? -10.944 5.693 -5.940 1.00 80.12 87 GLY A CA 1
ATOM 714 C C . GLY A 1 87 ? -9.887 4.973 -6.779 1.00 80.12 87 GLY A C 1
ATOM 715 O O . GLY A 1 87 ? -9.203 5.612 -7.576 1.00 80.12 87 GLY A O 1
ATOM 716 N N . ALA A 1 88 ? -9.797 3.645 -6.670 1.00 83.19 88 ALA A N 1
ATOM 717 C CA . ALA A 1 88 ? -8.907 2.827 -7.490 1.00 83.19 88 ALA A CA 1
ATOM 718 C C . ALA A 1 88 ? -9.280 2.894 -8.979 1.00 83.19 88 ALA A C 1
ATOM 720 O O . ALA A 1 88 ? -8.399 3.024 -9.826 1.00 83.19 88 ALA A O 1
ATOM 721 N N . PHE A 1 89 ? -10.575 2.872 -9.302 1.00 84.06 89 PHE A N 1
ATOM 722 C CA . PHE A 1 89 ? -11.072 3.006 -10.669 1.00 84.06 89 PHE A CA 1
ATOM 723 C C . PHE A 1 89 ? -10.746 4.380 -11.271 1.00 84.06 89 PHE A C 1
ATOM 725 O O . PHE A 1 89 ? -10.233 4.461 -12.386 1.00 84.06 89 PHE A O 1
ATOM 732 N N . VAL A 1 90 ? -10.968 5.462 -10.519 1.00 87.19 90 VAL A N 1
ATOM 733 C CA . VAL A 1 90 ? -10.625 6.827 -10.947 1.00 87.19 90 VAL A CA 1
ATOM 734 C C . VAL A 1 90 ? -9.113 6.989 -11.107 1.00 87.19 90 VAL A C 1
ATOM 736 O O . VAL A 1 90 ? -8.668 7.549 -12.109 1.00 87.19 90 VAL A O 1
ATOM 739 N N . ALA A 1 91 ? -8.308 6.472 -10.175 1.00 85.12 91 ALA A N 1
ATOM 740 C CA . ALA A 1 91 ? -6.851 6.499 -10.280 1.00 85.12 91 ALA A CA 1
ATOM 741 C C . ALA A 1 91 ? -6.364 5.737 -11.522 1.00 85.12 91 ALA A C 1
ATOM 743 O O . ALA A 1 91 ? -5.552 6.262 -12.282 1.00 85.12 91 ALA A O 1
ATOM 744 N N . PHE A 1 92 ? -6.915 4.545 -11.771 1.00 89.56 92 PHE A N 1
ATOM 745 C CA . PHE A 1 92 ? -6.609 3.753 -12.959 1.00 89.56 92 PHE A CA 1
ATOM 746 C C . PHE A 1 92 ? -6.948 4.513 -14.243 1.00 89.56 92 PHE A C 1
ATOM 748 O O . PHE A 1 92 ? -6.080 4.662 -15.098 1.00 89.56 92 PHE A O 1
ATOM 755 N N . LEU A 1 93 ? -8.162 5.067 -14.351 1.00 90.00 93 LEU A N 1
ATOM 756 C CA . LEU A 1 93 ? -8.571 5.876 -15.503 1.00 90.00 93 LEU A CA 1
ATOM 757 C C . LEU A 1 93 ? -7.684 7.109 -15.700 1.00 90.00 93 LEU A C 1
ATOM 759 O O . LEU A 1 93 ? -7.358 7.449 -16.835 1.00 90.00 93 LEU A O 1
ATOM 763 N N . THR A 1 94 ? -7.273 7.763 -14.615 1.00 89.44 94 THR A N 1
ATOM 764 C CA . THR A 1 94 ? -6.411 8.951 -14.668 1.00 89.44 94 THR A CA 1
ATOM 765 C C . THR A 1 94 ? -5.028 8.597 -15.205 1.00 89.44 94 THR A C 1
ATOM 767 O O . THR A 1 94 ? -4.547 9.258 -16.122 1.00 89.44 94 THR A O 1
ATOM 770 N N . VAL A 1 95 ? -4.409 7.527 -14.692 1.00 89.31 95 VAL A N 1
ATOM 771 C CA . VAL A 1 95 ? -3.114 7.036 -15.191 1.00 89.31 95 VAL A CA 1
ATOM 772 C C . VAL A 1 95 ? -3.228 6.630 -16.656 1.00 89.31 95 VAL A C 1
ATOM 774 O O . VAL A 1 95 ? -2.407 7.057 -17.457 1.00 89.31 95 VAL A O 1
ATOM 777 N N . LEU A 1 96 ? -4.267 5.877 -17.028 1.00 88.62 96 LEU A N 1
ATOM 778 C CA . LEU A 1 96 ? -4.485 5.444 -18.411 1.00 88.62 96 LEU A CA 1
ATOM 779 C C . LEU A 1 96 ? -4.634 6.646 -19.354 1.00 88.62 96 LEU A C 1
ATOM 781 O O . LEU A 1 96 ? -3.990 6.697 -20.398 1.00 88.62 96 LEU A O 1
ATOM 785 N N . THR A 1 97 ? -5.430 7.641 -18.956 1.00 88.12 97 THR A N 1
ATOM 786 C CA . THR A 1 97 ? -5.658 8.861 -19.743 1.00 88.12 97 THR A CA 1
ATOM 787 C C . THR A 1 97 ? -4.374 9.669 -19.901 1.00 88.12 97 THR A C 1
ATOM 789 O O . THR A 1 97 ? -4.046 10.070 -21.011 1.00 88.12 97 THR A O 1
ATOM 792 N N . LEU A 1 98 ? -3.616 9.880 -18.820 1.00 88.69 98 LEU A N 1
ATOM 793 C CA . LEU A 1 98 ? -2.347 10.608 -18.872 1.00 88.69 98 LEU A CA 1
ATOM 794 C C . LEU A 1 98 ? -1.285 9.850 -19.673 1.00 88.69 98 LEU A C 1
ATOM 796 O O . LEU A 1 98 ? -0.562 10.468 -20.444 1.00 88.69 98 LEU A O 1
ATOM 800 N N . SER A 1 99 ? -1.202 8.524 -19.541 1.00 88.38 99 SER A N 1
ATOM 801 C CA . SER A 1 99 ? -0.282 7.710 -20.338 1.00 88.38 99 SER A CA 1
ATOM 802 C C . SER A 1 99 ? -0.615 7.765 -21.827 1.00 88.38 99 SER A C 1
ATOM 804 O O . SER A 1 99 ? 0.301 7.915 -22.627 1.00 88.38 99 SER A O 1
ATOM 806 N N . VAL A 1 100 ? -1.896 7.700 -22.208 1.00 87.88 100 VAL A N 1
ATOM 807 C CA . VAL A 1 100 ? -2.319 7.856 -23.611 1.00 87.88 100 VAL A CA 1
ATOM 808 C C . VAL A 1 100 ? -2.061 9.279 -24.118 1.00 87.88 100 VAL A C 1
ATOM 810 O O . VAL A 1 100 ? -1.611 9.434 -25.245 1.00 87.88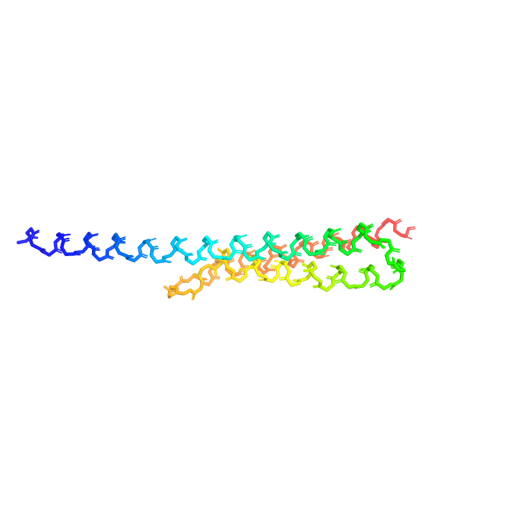 100 VAL A O 1
ATOM 813 N N . LEU A 1 101 ? -2.294 10.305 -23.292 1.00 84.50 101 LEU A N 1
ATOM 814 C CA . LEU A 1 101 ? -2.083 11.711 -23.655 1.00 84.50 101 LEU A CA 1
ATOM 815 C C . LEU A 1 101 ? -0.598 12.085 -23.794 1.00 84.50 101 LEU A C 1
ATOM 817 O O . LEU A 1 101 ? -0.270 12.913 -24.625 1.00 84.50 101 LEU A O 1
ATOM 821 N N . ILE A 1 102 ? 0.289 11.528 -22.963 1.00 85.25 102 ILE A N 1
ATOM 822 C CA . ILE A 1 102 ? 1.740 11.796 -23.024 1.00 85.25 102 ILE A CA 1
ATOM 823 C C . ILE A 1 102 ? 2.396 11.019 -24.171 1.00 85.25 102 ILE A C 1
ATOM 825 O O . ILE A 1 102 ? 3.397 11.464 -24.726 1.00 85.25 102 ILE A O 1
ATOM 829 N N . TRP A 1 103 ? 1.880 9.827 -24.481 1.00 72.38 103 TRP A N 1
ATOM 830 C CA . TRP A 1 103 ? 2.424 8.966 -25.531 1.00 72.38 103 TRP A CA 1
ATOM 831 C C . TRP A 1 103 ? 1.992 9.391 -26.945 1.00 72.38 103 TRP A C 1
ATOM 833 O O . TRP A 1 103 ? 2.592 8.947 -27.924 1.00 72.38 103 TRP A O 1
ATOM 843 N N . TRP A 1 104 ? 0.962 10.230 -27.056 1.00 54.00 104 TRP A N 1
ATOM 844 C CA . TRP A 1 104 ? 0.497 10.822 -28.309 1.00 54.00 104 TRP A CA 1
ATOM 845 C C . TRP A 1 104 ? 1.016 12.252 -28.461 1.00 54.00 104 TRP A C 1
ATOM 847 O O . TRP A 1 104 ? 1.625 12.535 -29.517 1.00 54.00 104 TRP A O 1
#

pLDDT: mean 74.26, std 12.08, range [48.16, 90.0]

Solvent-accessible surface area (backbone atoms only — not comparable to full-atom values): 5962 Å² total; per-residue (Å²): 126,71,68,64,56,55,52,53,51,53,53,50,55,52,50,55,52,53,56,51,50,54,53,51,54,51,54,52,51,51,51,52,54,50,51,52,52,54,50,55,59,73,68,65,53,60,65,84,59,46,54,60,52,48,51,53,51,49,54,51,48,52,50,52,50,54,57,55,77,45,66,77,89,55,94,85,65,63,64,66,54,51,52,48,53,50,48,52,50,50,51,50,53,48,51,51,50,50,52,55,61,72,76,102

Radius of gyration: 20.57 Å; Cα contacts (8 Å, |Δi|>4): 19; chains: 1; bounding box: 51×24×64 Å